Protein AF-A0A0P9EV01-F1 (afdb_monomer_lite)

Radius of gyration: 20.64 Å; chains: 1; bounding box: 48×48×53 Å

Organism: NCBI:txid186479

Secondary structure (DSSP, 8-state):
-PPPPHHHHHHHHHT-----PPTT-------HHHHHHHPEEEEE-TTS--EEEE-TTS--HHHHTS-----TT-EEEEE--PPPPHHHHHHHHHHSGGGG------GGGGS-HHHHHHHHHHHHHHHHT-PPPHHHHHHHHHHHHHHHHHS-------EEEEETTEEEEE-

Sequence (171 aa):
MEQISEADIALLRRFEPVAHFTYGEQFFPMDAERYIKRCALCVKRPNEPVRVLVPRGKLTVAKLTQPWPDVPGAIYYLHFVDPLPPREIQQFYQKSTLRDFRPGRGRLARVGILSRLGDLVFSVSLLVRGRVPGGAAAAAALEYQQLQRDDERFCYYGRVVREHGYVVLQY

Structure (mmCIF, N/CA/C/O backbone):
data_AF-A0A0P9EV01-F1
#
_entry.id   AF-A0A0P9EV01-F1
#
loop_
_atom_site.group_PDB
_atom_site.id
_atom_site.type_symbol
_atom_site.label_atom_id
_atom_site.label_alt_id
_atom_site.label_comp_id
_atom_site.label_asym_id
_atom_site.label_entity_id
_atom_site.label_seq_id
_atom_site.pdbx_PDB_ins_code
_atom_site.Cartn_x
_atom_site.Cartn_y
_atom_site.Cartn_z
_atom_site.occupancy
_atom_site.B_iso_or_equiv
_atom_site.auth_seq_id
_atom_site.auth_comp_id
_atom_site.auth_asym_id
_atom_site.auth_atom_id
_atom_site.pdbx_PDB_model_num
ATOM 1 N N . MET A 1 1 ? -18.053 -16.959 -7.580 1.00 48.50 1 MET A N 1
ATOM 2 C CA . MET A 1 1 ? -17.920 -16.198 -6.322 1.00 48.50 1 MET A CA 1
ATOM 3 C C . MET A 1 1 ? -19.268 -16.252 -5.649 1.00 48.50 1 MET A C 1
ATOM 5 O O . MET A 1 1 ? -20.232 -15.819 -6.263 1.00 48.50 1 MET A O 1
ATOM 9 N N . GLU A 1 2 ? -19.347 -16.870 -4.476 1.00 59.12 2 GLU A N 1
ATOM 10 C CA . GLU A 1 2 ? -20.578 -16.884 -3.685 1.00 59.12 2 GLU A CA 1
ATOM 11 C C . GLU A 1 2 ? -20.934 -15.437 -3.325 1.00 59.12 2 GLU A C 1
ATOM 13 O O . GLU A 1 2 ? -20.072 -14.664 -2.900 1.00 59.12 2 GLU A O 1
ATOM 1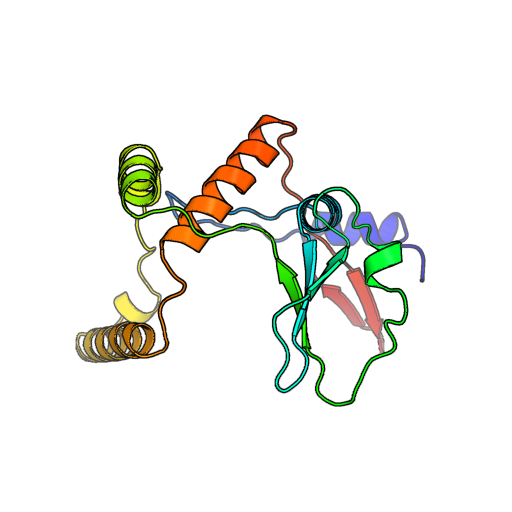8 N N . GLN A 1 3 ? -22.167 -15.037 -3.617 1.00 75.12 3 GLN A N 1
ATOM 19 C CA . GLN A 1 3 ? -22.624 -13.672 -3.406 1.00 75.12 3 GLN A CA 1
ATOM 20 C C . GLN A 1 3 ? -22.929 -13.496 -1.916 1.00 75.12 3 GLN A C 1
ATOM 22 O O . GLN A 1 3 ? -23.673 -14.287 -1.342 1.00 75.12 3 GLN A O 1
ATOM 27 N N . ILE A 1 4 ? -22.320 -12.493 -1.281 1.00 85.31 4 ILE A N 1
ATOM 28 C CA . ILE A 1 4 ? -22.515 -12.224 0.146 1.00 85.31 4 ILE A CA 1
ATOM 29 C C . ILE A 1 4 ? -23.986 -11.869 0.417 1.00 85.31 4 ILE A C 1
ATOM 31 O O . ILE A 1 4 ? -24.553 -11.017 -0.268 1.00 85.31 4 ILE A O 1
ATOM 35 N N . SER A 1 5 ? -24.620 -12.538 1.383 1.00 92.31 5 SER A N 1
ATOM 36 C CA . SER A 1 5 ? -26.028 -12.285 1.717 1.00 92.31 5 SER A CA 1
ATOM 37 C C . SER A 1 5 ? -26.192 -11.044 2.607 1.00 92.31 5 SER A C 1
ATOM 39 O O . SER A 1 5 ? -25.252 -10.613 3.274 1.00 92.31 5 SER A O 1
ATOM 41 N N . GLU A 1 6 ? -27.400 -10.476 2.692 1.00 94.25 6 GLU A N 1
ATOM 42 C CA . GLU A 1 6 ? -27.676 -9.375 3.635 1.00 94.25 6 GLU A CA 1
ATOM 43 C C . GLU A 1 6 ? -27.423 -9.782 5.094 1.00 94.25 6 GLU A C 1
ATOM 45 O O . GLU A 1 6 ? -26.917 -8.985 5.885 1.00 94.25 6 GLU A O 1
ATOM 50 N N . ALA A 1 7 ? -27.708 -11.042 5.442 1.00 93.94 7 ALA A N 1
ATOM 51 C CA . ALA A 1 7 ? -27.428 -11.593 6.764 1.00 93.94 7 ALA A CA 1
ATOM 52 C C . ALA A 1 7 ? -25.917 -11.659 7.054 1.00 93.94 7 ALA A C 1
ATOM 54 O O . ALA A 1 7 ? -25.494 -11.378 8.175 1.00 93.94 7 ALA A O 1
ATOM 55 N N . ASP A 1 8 ? -25.095 -11.973 6.048 1.00 94.81 8 ASP A N 1
ATOM 56 C CA . ASP A 1 8 ? -23.631 -11.947 6.165 1.00 94.81 8 ASP A CA 1
ATOM 57 C C . ASP A 1 8 ? -23.106 -10.532 6.383 1.00 94.81 8 ASP A C 1
ATOM 59 O O . ASP A 1 8 ? -22.255 -10.312 7.244 1.00 94.81 8 ASP A O 1
ATOM 63 N N . ILE A 1 9 ? -23.638 -9.559 5.638 1.00 94.31 9 ILE A N 1
ATOM 64 C CA . ILE A 1 9 ? -23.286 -8.146 5.813 1.00 94.31 9 ILE A CA 1
ATOM 65 C C . ILE A 1 9 ? -23.678 -7.679 7.217 1.00 94.31 9 ILE A C 1
ATOM 67 O O . ILE A 1 9 ? -22.888 -7.012 7.881 1.00 94.31 9 ILE A O 1
ATOM 71 N N . ALA A 1 10 ? -24.869 -8.046 7.698 1.00 95.25 10 ALA A N 1
ATOM 72 C CA . ALA A 1 10 ? -25.309 -7.721 9.052 1.00 95.25 10 ALA A CA 1
ATOM 73 C C . ALA A 1 10 ? -24.382 -8.330 10.116 1.00 95.25 10 ALA A C 1
ATOM 75 O O . ALA A 1 10 ? -24.049 -7.662 11.095 1.00 95.25 10 ALA A O 1
ATOM 76 N N .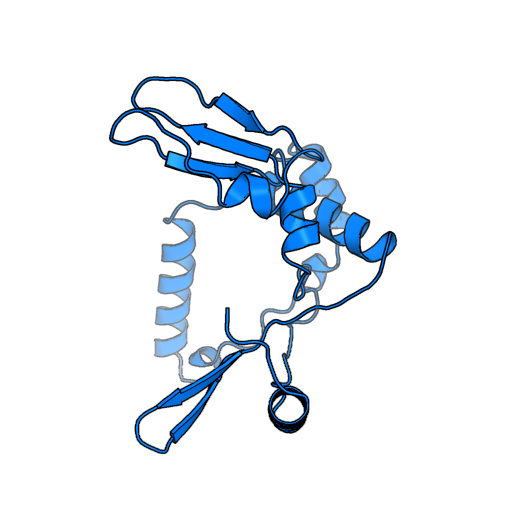 LEU A 1 11 ? -23.920 -9.565 9.907 1.00 95.44 11 LEU A N 1
ATOM 77 C CA . LEU A 1 11 ? -22.987 -10.237 10.807 1.00 95.44 11 LEU A CA 1
ATOM 78 C C . LEU A 1 11 ? -21.607 -9.563 10.809 1.00 95.44 11 LEU A C 1
ATOM 80 O O . LEU A 1 11 ? -21.062 -9.299 11.879 1.00 95.44 11 LEU A O 1
ATOM 84 N N . LEU A 1 12 ? -21.076 -9.220 9.631 1.00 95.38 12 LEU A N 1
ATOM 85 C CA . LEU A 1 12 ? -19.821 -8.476 9.513 1.00 95.38 12 LEU A CA 1
ATOM 86 C C . LEU A 1 12 ? -19.920 -7.111 10.196 1.00 95.38 12 LEU A C 1
ATOM 88 O O . LEU A 1 12 ? -19.035 -6.774 10.976 1.00 95.38 12 LEU A O 1
ATOM 92 N N . ARG A 1 13 ? -21.016 -6.376 9.976 1.00 94.00 13 ARG A N 1
ATOM 93 C CA . ARG A 1 13 ? -21.283 -5.079 10.619 1.00 94.00 13 ARG A CA 1
ATOM 94 C C . ARG A 1 13 ? -21.379 -5.186 12.137 1.00 94.00 13 ARG A C 1
ATOM 96 O O . ARG A 1 13 ? -20.915 -4.317 12.866 1.00 94.00 13 ARG A O 1
ATOM 103 N N . ARG A 1 14 ? -21.980 -6.271 12.634 1.00 95.44 14 ARG A N 1
ATOM 104 C CA . ARG A 1 14 ? -22.156 -6.512 14.071 1.00 95.44 14 ARG A CA 1
ATOM 105 C C . ARG A 1 14 ? -20.827 -6.679 14.809 1.00 95.44 14 ARG A C 1
ATOM 107 O O . ARG A 1 14 ? -20.749 -6.289 15.972 1.00 95.44 14 ARG A O 1
ATOM 114 N N . PHE A 1 15 ? -19.828 -7.268 14.158 1.00 94.75 15 PHE A N 1
ATOM 115 C CA . PHE A 1 15 ? -18.529 -7.599 14.751 1.00 94.75 15 PHE A CA 1
ATOM 116 C C . PHE A 1 15 ? -17.368 -6.806 14.133 1.00 94.75 15 PHE A C 1
ATOM 118 O O . PHE A 1 15 ? -16.225 -7.263 14.168 1.00 94.75 15 PHE A O 1
ATOM 125 N N . GLU A 1 16 ? -17.649 -5.623 13.578 1.00 92.38 16 GLU A N 1
ATOM 126 C CA . GLU A 1 16 ? -16.630 -4.772 12.959 1.00 92.38 16 GLU A CA 1
ATOM 127 C C . GLU A 1 16 ? -15.466 -4.478 13.919 1.00 92.38 16 GLU A C 1
ATOM 129 O O . GLU A 1 16 ? -15.685 -4.055 15.062 1.00 92.38 16 GLU A O 1
ATOM 134 N N . PRO A 1 17 ? -14.211 -4.668 13.473 1.00 89.31 17 PRO A N 1
ATOM 135 C CA . PRO A 1 17 ? -13.056 -4.335 14.284 1.00 89.31 17 PRO A CA 1
ATOM 136 C C . PRO A 1 17 ? -12.886 -2.816 14.388 1.00 89.31 17 PRO A C 1
ATOM 138 O O . PRO A 1 17 ? -12.946 -2.089 13.397 1.00 89.31 17 PRO A O 1
ATOM 141 N N . VAL A 1 18 ? -12.571 -2.332 15.591 1.00 90.00 18 VAL A N 1
ATOM 142 C CA . VAL A 1 18 ? -12.199 -0.927 15.805 1.00 90.00 18 VAL A CA 1
ATOM 143 C C . VAL A 1 18 ? -10.692 -0.762 15.615 1.00 90.00 18 VAL A C 1
ATOM 145 O O . VAL A 1 18 ? -9.894 -1.061 16.511 1.00 90.00 18 VAL A O 1
ATOM 148 N N . ALA A 1 19 ? -10.290 -0.263 14.448 1.00 87.75 19 ALA A N 1
ATOM 149 C CA . ALA A 1 19 ? -8.892 0.027 14.148 1.00 87.75 19 ALA A CA 1
ATOM 150 C C . ALA A 1 19 ? -8.418 1.298 14.876 1.00 87.75 19 ALA A C 1
ATOM 152 O O . ALA A 1 19 ? -8.975 2.380 14.699 1.00 87.75 19 ALA A O 1
ATOM 153 N N . HIS A 1 20 ? -7.367 1.169 15.689 1.00 86.75 20 HIS A N 1
ATOM 154 C CA . HIS A 1 20 ? -6.730 2.291 16.381 1.00 86.75 20 HIS A CA 1
ATOM 155 C C . HIS A 1 20 ? -5.402 2.627 15.710 1.00 86.75 20 HIS A C 1
ATOM 157 O O . HIS A 1 20 ? -4.470 1.821 15.728 1.00 86.75 20 HIS A O 1
ATOM 163 N N . PHE A 1 21 ? -5.310 3.830 15.151 1.00 84.62 21 PHE A N 1
ATOM 164 C CA . PHE A 1 21 ? -4.106 4.310 14.481 1.00 84.62 21 PHE A CA 1
ATOM 165 C C . PHE A 1 21 ? -3.267 5.187 15.398 1.00 84.62 21 PHE A C 1
ATOM 167 O O . PHE A 1 21 ? -3.758 5.822 16.335 1.00 84.62 21 PHE A O 1
ATOM 174 N N . THR A 1 22 ? -1.968 5.211 15.120 1.00 84.06 22 THR A N 1
ATOM 175 C CA . THR A 1 22 ? -1.041 6.065 15.851 1.00 84.06 22 THR A CA 1
ATOM 176 C C . THR A 1 22 ? -1.272 7.522 15.458 1.00 84.06 22 THR A C 1
ATOM 178 O O . THR A 1 22 ? -1.516 7.830 14.293 1.00 84.06 22 THR A O 1
ATOM 181 N N . TYR A 1 23 ? -1.183 8.438 16.422 1.00 81.12 23 TYR A N 1
ATOM 182 C CA . TYR A 1 23 ? -1.245 9.863 16.113 1.00 81.12 23 TYR A CA 1
ATOM 183 C C . TYR A 1 23 ? -0.119 10.234 15.136 1.00 81.12 23 TYR A C 1
ATOM 185 O O . TYR A 1 23 ? 1.041 9.917 15.399 1.00 81.12 23 TYR A O 1
ATOM 193 N N . GLY A 1 24 ? -0.469 10.875 14.018 1.00 82.44 24 GLY A N 1
ATOM 194 C CA . GLY A 1 24 ? 0.458 11.193 12.925 1.00 82.44 24 GLY A CA 1
ATOM 195 C C . GLY A 1 24 ? 0.570 10.125 11.826 1.00 82.44 24 GLY A C 1
ATOM 196 O O . GLY A 1 24 ? 1.374 10.304 10.909 1.00 82.44 24 GLY A O 1
ATOM 197 N N . GLU A 1 25 ? -0.211 9.039 11.888 1.00 87.31 25 GLU A N 1
ATOM 198 C CA . GLU A 1 25 ? -0.324 8.051 10.803 1.00 87.31 25 GLU A CA 1
ATOM 199 C C . GLU A 1 25 ? -0.707 8.725 9.471 1.00 87.31 25 GLU A C 1
ATOM 201 O O . GLU A 1 25 ? -1.550 9.623 9.435 1.00 87.31 25 GLU A O 1
ATOM 206 N N . GLN A 1 26 ? -0.049 8.316 8.382 1.00 86.81 26 GLN A N 1
ATOM 207 C CA . GLN A 1 26 ? -0.278 8.859 7.037 1.00 86.81 26 GLN A CA 1
ATOM 208 C C . GLN A 1 26 ? -1.205 7.979 6.204 1.00 86.81 26 GLN A C 1
ATOM 210 O O . GLN A 1 26 ? -1.789 8.472 5.241 1.00 86.81 26 GLN A O 1
ATOM 215 N N . PHE A 1 27 ? -1.317 6.695 6.547 1.00 89.38 27 PHE A N 1
ATOM 216 C CA . PHE A 1 27 ? -2.030 5.707 5.752 1.00 89.38 27 PHE A CA 1
ATOM 217 C C . PHE A 1 27 ? -3.157 5.070 6.559 1.00 89.38 27 PHE A C 1
ATOM 219 O O . PHE A 1 27 ? -2.940 4.510 7.631 1.00 89.38 27 PHE A O 1
ATOM 226 N N . PHE A 1 28 ? -4.360 5.102 5.999 1.00 90.75 28 PHE A N 1
ATOM 227 C CA . PHE A 1 28 ? -5.531 4.418 6.537 1.00 90.75 28 PHE A CA 1
ATOM 228 C C . PHE A 1 28 ? -6.045 3.399 5.509 1.00 90.75 28 PHE A C 1
ATOM 230 O O . PHE A 1 28 ? -5.595 3.416 4.356 1.00 90.75 28 PHE A O 1
ATOM 237 N N . PRO A 1 29 ? -6.958 2.489 5.900 1.00 91.50 29 PRO A N 1
ATOM 238 C CA . PRO A 1 29 ? -7.528 1.507 4.988 1.00 91.50 29 PRO A CA 1
ATOM 239 C C . PRO A 1 29 ? -8.085 2.168 3.724 1.00 91.50 29 PRO A C 1
ATOM 241 O O . PRO A 1 29 ? -8.908 3.085 3.786 1.00 91.50 29 PRO A O 1
ATOM 244 N N . MET A 1 30 ? -7.591 1.709 2.575 1.00 89.69 30 MET A N 1
ATOM 245 C CA . MET A 1 30 ? -7.880 2.271 1.262 1.00 89.69 30 MET A CA 1
ATOM 246 C C . MET A 1 30 ? -8.639 1.256 0.417 1.00 89.69 30 MET A C 1
ATOM 248 O O . MET A 1 30 ? -8.363 0.058 0.447 1.00 89.69 30 MET A O 1
ATOM 252 N N . ASP A 1 31 ? -9.541 1.771 -0.410 1.00 92.88 31 ASP A N 1
ATOM 253 C CA . ASP A 1 31 ? -10.161 0.998 -1.475 1.00 92.88 31 ASP A CA 1
ATOM 254 C C . ASP A 1 31 ? -9.110 0.438 -2.460 1.00 92.88 31 ASP A C 1
ATOM 256 O O . ASP A 1 31 ? -8.376 1.179 -3.122 1.00 92.88 31 ASP A O 1
ATOM 260 N N . ALA A 1 32 ? -9.047 -0.887 -2.563 1.00 92.25 32 ALA A N 1
ATOM 261 C CA . ALA A 1 32 ? -8.085 -1.619 -3.372 1.00 92.25 32 ALA A CA 1
ATOM 262 C C . ALA A 1 32 ? -8.193 -1.267 -4.860 1.00 92.25 32 ALA A C 1
ATOM 264 O O . ALA A 1 32 ? -7.171 -1.139 -5.532 1.00 92.25 32 ALA A O 1
ATOM 265 N N . GLU A 1 33 ? -9.402 -1.056 -5.388 1.00 92.81 33 GLU A N 1
ATOM 266 C CA . GLU A 1 33 ? -9.575 -0.688 -6.797 1.00 92.81 33 GLU A CA 1
ATOM 267 C C . GLU A 1 33 ? -8.991 0.692 -7.096 1.00 92.81 33 GLU A C 1
ATOM 269 O O . GLU A 1 33 ? -8.295 0.882 -8.099 1.00 92.81 33 GLU A O 1
ATOM 274 N N . ARG A 1 34 ? -9.214 1.653 -6.196 1.00 92.94 34 ARG A N 1
ATOM 275 C CA . ARG A 1 34 ? -8.624 2.990 -6.269 1.00 92.94 34 ARG A CA 1
ATOM 276 C C . ARG A 1 34 ? -7.102 2.943 -6.223 1.00 92.94 34 ARG A C 1
ATOM 278 O O . ARG A 1 34 ? -6.457 3.630 -7.020 1.00 92.94 34 ARG A O 1
ATOM 285 N N . TYR A 1 35 ? -6.543 2.124 -5.333 1.00 93.06 35 TYR A N 1
ATOM 286 C CA . TYR A 1 35 ? -5.103 1.889 -5.263 1.00 93.06 35 TYR A CA 1
ATOM 287 C C . TYR A 1 35 ? -4.572 1.318 -6.587 1.00 93.06 35 TYR A C 1
ATOM 289 O O . TYR A 1 35 ? -3.670 1.891 -7.199 1.00 93.06 35 TYR A O 1
ATOM 297 N N . ILE A 1 36 ? -5.193 0.247 -7.093 1.00 94.50 36 ILE A N 1
ATOM 298 C CA . ILE A 1 36 ? -4.812 -0.416 -8.350 1.00 94.50 36 ILE A CA 1
ATOM 299 C C . ILE A 1 36 ? -4.863 0.559 -9.529 1.00 94.50 36 ILE A C 1
ATOM 301 O O . ILE A 1 36 ? -3.939 0.580 -10.340 1.00 94.50 36 ILE A O 1
ATOM 305 N N . LYS A 1 37 ? -5.889 1.413 -9.610 1.00 93.25 37 LYS A N 1
ATOM 306 C CA . LYS A 1 37 ? -6.033 2.407 -10.685 1.00 93.25 37 LYS A CA 1
ATOM 307 C C . LYS A 1 37 ? -4.872 3.406 -10.729 1.00 93.25 37 LYS A C 1
ATOM 309 O O . LYS A 1 37 ? -4.548 3.920 -11.800 1.00 93.25 37 LYS A O 1
ATOM 314 N N . ARG A 1 38 ? -4.238 3.693 -9.590 1.00 93.44 38 ARG A N 1
ATOM 315 C CA . ARG A 1 38 ? -3.083 4.601 -9.494 1.00 93.44 38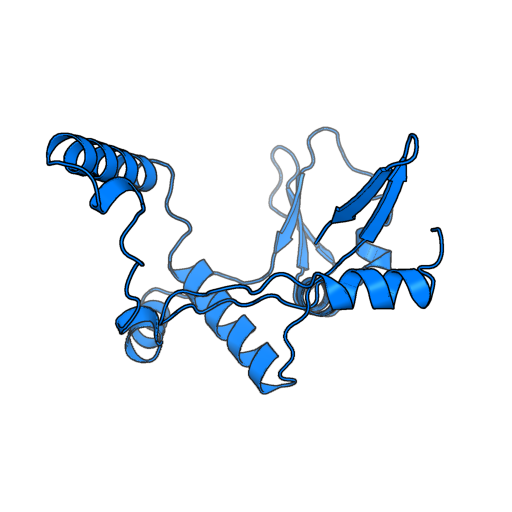 ARG A CA 1
ATOM 316 C C . ARG A 1 38 ? -1.742 3.900 -9.706 1.00 93.44 38 ARG A C 1
ATOM 318 O O . ARG A 1 38 ? -0.761 4.566 -10.019 1.00 93.44 38 ARG A O 1
ATOM 325 N N . CYS A 1 39 ? -1.705 2.575 -9.632 1.00 95.44 39 CYS A N 1
ATOM 326 C CA . CYS A 1 39 ? -0.508 1.788 -9.894 1.00 95.44 39 CYS A CA 1
ATOM 327 C C . CYS A 1 39 ? -0.249 1.582 -11.391 1.00 95.44 39 CYS A C 1
ATOM 329 O O . CYS A 1 39 ? -1.165 1.479 -12.209 1.00 95.44 39 CYS A O 1
ATOM 331 N N . ALA A 1 40 ? 1.030 1.457 -11.740 1.00 95.69 40 ALA A N 1
ATOM 332 C CA . ALA A 1 40 ? 1.453 0.792 -12.964 1.00 95.69 40 ALA A CA 1
ATOM 333 C C . ALA A 1 40 ? 1.693 -0.695 -12.673 1.00 95.69 40 ALA A C 1
ATOM 335 O O . ALA A 1 40 ? 2.156 -1.045 -11.588 1.00 95.69 40 ALA A O 1
ATOM 336 N N . LEU A 1 41 ? 1.409 -1.565 -13.640 1.00 95.62 41 LEU A N 1
ATOM 337 C CA . LEU A 1 41 ? 1.839 -2.961 -13.597 1.00 95.62 41 LEU A CA 1
ATOM 338 C C . LEU A 1 41 ? 3.195 -3.069 -14.286 1.00 95.62 41 LEU A C 1
ATOM 340 O O . LEU A 1 41 ? 3.310 -2.754 -15.474 1.00 95.62 41 LEU A O 1
ATOM 344 N N . CYS A 1 42 ? 4.198 -3.528 -13.549 1.00 94.88 42 CYS A N 1
ATOM 345 C CA . CYS A 1 42 ? 5.563 -3.691 -14.029 1.00 94.88 42 CYS A CA 1
ATOM 346 C C . CYS A 1 42 ? 5.972 -5.163 -13.998 1.00 94.88 42 CYS A C 1
ATOM 348 O O . CYS A 1 42 ? 5.500 -5.932 -13.161 1.00 94.88 42 CYS A O 1
ATOM 350 N N . VAL A 1 43 ? 6.891 -5.529 -14.888 1.00 95.00 43 VAL A N 1
ATOM 351 C CA . VAL A 1 43 ? 7.551 -6.833 -14.887 1.00 95.00 43 VAL A CA 1
ATOM 352 C C . VAL A 1 43 ? 9.064 -6.655 -14.845 1.00 95.00 43 VAL A C 1
ATOM 354 O O . VAL A 1 43 ? 9.638 -5.836 -15.571 1.00 95.00 43 VAL A O 1
ATOM 357 N N . LYS A 1 44 ? 9.714 -7.426 -13.974 1.00 93.88 44 LYS A N 1
ATOM 358 C CA . LYS A 1 44 ? 11.164 -7.580 -13.910 1.00 93.88 44 LYS A CA 1
ATOM 359 C C . LYS A 1 44 ? 11.512 -8.991 -14.362 1.00 93.88 44 LYS A C 1
ATOM 361 O O . LYS A 1 44 ? 11.275 -9.952 -13.634 1.00 93.88 44 LYS A O 1
ATOM 366 N N . ARG A 1 45 ? 12.078 -9.105 -15.559 1.00 93.69 45 ARG A N 1
ATOM 367 C CA . ARG A 1 45 ? 12.611 -10.368 -16.078 1.00 93.69 45 ARG A CA 1
ATOM 368 C C . ARG A 1 45 ? 14.077 -10.534 -15.676 1.00 93.69 45 ARG A C 1
ATOM 370 O O . ARG A 1 45 ? 14.755 -9.527 -15.423 1.00 93.69 45 ARG A O 1
ATOM 377 N N . PRO A 1 46 ? 14.583 -11.776 -15.615 1.00 92.44 46 PRO A N 1
ATOM 378 C CA . PRO A 1 46 ? 16.005 -12.022 -15.414 1.00 92.44 46 PRO A CA 1
ATOM 379 C C . PRO A 1 46 ? 16.837 -11.281 -16.468 1.00 92.44 46 PRO A C 1
ATOM 381 O O . PRO A 1 46 ? 16.530 -11.345 -17.652 1.00 92.44 46 PRO A O 1
ATOM 384 N N . ASN A 1 47 ? 17.881 -10.568 -16.039 1.00 90.75 47 ASN A N 1
ATOM 385 C CA . ASN A 1 47 ? 18.838 -9.853 -16.901 1.00 90.75 47 ASN A CA 1
ATOM 386 C C . ASN A 1 47 ? 18.275 -8.744 -17.815 1.00 90.75 47 ASN A C 1
ATOM 388 O O . ASN A 1 47 ? 19.031 -8.158 -18.583 1.00 90.75 47 ASN A O 1
ATOM 392 N N . GLU A 1 48 ? 16.995 -8.386 -17.700 1.00 92.19 48 GLU A N 1
ATOM 393 C CA . GLU A 1 48 ? 16.385 -7.297 -18.473 1.00 92.19 48 GLU A CA 1
ATOM 394 C C . GLU A 1 48 ? 16.055 -6.087 -17.583 1.00 92.19 48 GLU A C 1
ATOM 396 O O . GLU A 1 48 ? 15.828 -6.234 -16.372 1.00 92.19 48 GLU A O 1
ATOM 401 N N . PRO A 1 49 ? 16.011 -4.862 -18.140 1.00 92.12 49 PRO A N 1
ATOM 402 C CA . PRO A 1 49 ? 15.464 -3.713 -17.428 1.00 92.12 49 PRO A CA 1
ATOM 403 C C . PRO A 1 49 ? 13.981 -3.926 -17.086 1.00 92.12 49 PRO A C 1
ATOM 405 O O . PRO A 1 49 ? 13.278 -4.717 -17.711 1.00 92.12 49 PRO A O 1
ATOM 408 N N . VAL A 1 50 ? 13.497 -3.208 -16.069 1.00 93.44 50 VAL A N 1
ATOM 409 C CA . VAL A 1 50 ? 12.071 -3.220 -15.713 1.00 93.44 50 VAL A CA 1
ATOM 410 C C . VAL A 1 50 ? 11.256 -2.696 -16.888 1.00 93.44 50 VAL A C 1
ATOM 412 O O . VAL A 1 50 ? 11.561 -1.635 -17.435 1.00 93.44 50 VAL A O 1
ATOM 415 N N . ARG A 1 51 ? 10.174 -3.399 -17.222 1.00 94.31 51 ARG A N 1
ATOM 416 C CA . ARG A 1 51 ? 9.219 -2.968 -18.241 1.00 94.31 51 ARG A CA 1
ATOM 417 C C . ARG A 1 51 ? 7.862 -2.675 -17.616 1.00 94.31 51 ARG A C 1
ATOM 419 O O . ARG A 1 51 ? 7.337 -3.475 -16.846 1.00 94.31 51 ARG A O 1
ATOM 426 N N . VAL A 1 52 ? 7.267 -1.550 -18.003 1.00 95.12 52 VAL A N 1
ATOM 427 C CA . VAL A 1 52 ? 5.872 -1.226 -17.678 1.00 95.12 52 VAL A CA 1
ATOM 428 C C . VAL A 1 52 ? 4.958 -1.967 -18.656 1.00 95.12 52 VAL A C 1
ATOM 430 O O . VAL A 1 52 ? 5.031 -1.746 -19.864 1.00 95.12 52 VAL A O 1
ATOM 433 N N . LEU A 1 53 ? 4.107 -2.852 -18.138 1.00 93.50 53 LEU A N 1
ATOM 434 C CA . LEU A 1 53 ? 3.102 -3.591 -18.909 1.00 93.50 53 LEU A CA 1
ATOM 435 C C . LEU A 1 53 ? 1.808 -2.799 -19.043 1.00 93.50 53 LEU A C 1
ATOM 437 O O . LEU A 1 53 ? 1.240 -2.700 -20.129 1.00 93.50 53 LEU A O 1
ATOM 441 N N . VAL A 1 54 ? 1.356 -2.207 -17.937 1.00 94.81 54 VAL A N 1
ATOM 442 C CA . VAL A 1 54 ? 0.174 -1.345 -17.917 1.00 94.81 54 VAL A CA 1
ATOM 443 C C . VAL A 1 54 ? 0.542 -0.047 -17.209 1.00 94.81 54 VAL A C 1
ATOM 445 O O . VAL A 1 54 ? 0.940 -0.093 -16.045 1.00 94.81 54 VAL A O 1
ATOM 448 N N . PRO A 1 55 ? 0.434 1.114 -17.875 1.00 94.62 55 PRO A N 1
ATOM 449 C CA . PRO A 1 55 ? 0.759 2.387 -17.248 1.00 94.62 55 PRO A CA 1
ATOM 450 C C . PRO A 1 55 ? -0.288 2.783 -16.197 1.00 94.62 55 PRO A C 1
ATOM 452 O O . PRO A 1 55 ? -1.438 2.325 -16.240 1.00 94.62 55 PRO A O 1
ATOM 455 N N . ARG A 1 56 ? 0.109 3.687 -15.289 1.00 93.00 56 ARG A N 1
ATOM 456 C CA . ARG A 1 56 ? -0.774 4.280 -14.269 1.00 93.00 56 ARG A CA 1
ATOM 457 C C . ARG A 1 56 ? -2.053 4.832 -14.907 1.00 93.00 56 ARG A C 1
ATOM 459 O O . ARG A 1 56 ? -2.032 5.345 -16.026 1.00 93.00 56 ARG A O 1
ATOM 466 N N . GLY A 1 57 ? -3.184 4.696 -14.219 1.00 91.12 57 GLY A N 1
ATOM 467 C CA . GLY A 1 57 ? -4.495 5.148 -14.695 1.00 91.12 57 GLY A CA 1
ATOM 468 C C . GLY A 1 57 ? -5.191 4.203 -15.680 1.00 91.12 57 GLY A C 1
ATOM 469 O O . GLY A 1 57 ? -6.398 4.332 -15.877 1.00 91.12 57 GLY A O 1
ATOM 470 N N . LYS A 1 58 ? -4.475 3.239 -16.282 1.00 93.88 58 LYS A N 1
ATOM 471 C CA . LYS A 1 58 ? -5.048 2.258 -17.228 1.00 93.88 58 LYS A CA 1
ATOM 472 C C . LYS A 1 58 ? -5.197 0.849 -16.651 1.00 93.88 58 LYS A C 1
ATOM 474 O O . LYS A 1 58 ? -5.750 -0.020 -17.341 1.00 93.88 58 LYS A O 1
ATOM 479 N N . LEU A 1 59 ? -4.682 0.618 -15.443 1.00 95.00 59 LEU A N 1
ATOM 480 C CA . LEU A 1 59 ? -4.771 -0.653 -14.735 1.00 95.00 59 LEU A CA 1
ATOM 481 C C . LEU A 1 59 ? -6.134 -0.788 -14.046 1.00 95.00 59 LEU A C 1
ATOM 483 O O . LEU A 1 59 ? -6.617 0.141 -13.404 1.00 95.00 59 LEU A O 1
ATOM 487 N N . THR A 1 60 ? -6.753 -1.954 -14.209 1.00 95.12 60 THR A N 1
ATOM 488 C CA . THR A 1 60 ? -8.034 -2.330 -13.597 1.00 95.12 60 THR A CA 1
ATOM 489 C C . THR A 1 60 ? -7.887 -3.695 -12.934 1.00 95.12 60 THR A C 1
ATOM 491 O O . THR A 1 60 ? -6.978 -4.446 -13.295 1.00 95.12 60 THR A O 1
ATOM 494 N N . VAL A 1 61 ? -8.789 -4.049 -12.012 1.00 93.12 61 VAL A N 1
ATOM 495 C CA . VAL A 1 61 ? -8.785 -5.376 -11.363 1.00 93.12 61 VAL A CA 1
ATOM 496 C C . VAL A 1 61 ? -8.842 -6.489 -12.409 1.00 93.12 61 VAL A C 1
ATOM 498 O O . VAL A 1 61 ? -8.018 -7.394 -12.383 1.00 93.12 61 VAL A O 1
ATOM 501 N N . ALA A 1 62 ? -9.723 -6.354 -13.405 1.00 92.81 62 ALA A N 1
ATOM 502 C CA . ALA A 1 62 ? -9.841 -7.320 -14.494 1.00 92.81 62 ALA A CA 1
ATOM 503 C C . ALA A 1 62 ? -8.530 -7.507 -15.279 1.00 92.81 62 ALA A C 1
ATOM 505 O O . ALA A 1 62 ? -8.193 -8.629 -15.637 1.00 92.81 62 ALA A O 1
ATOM 506 N N . LYS A 1 63 ? -7.768 -6.430 -15.532 1.00 91.94 63 LYS A N 1
ATOM 507 C CA . LYS A 1 63 ? -6.445 -6.522 -16.178 1.00 91.94 63 LYS A CA 1
ATOM 508 C C . LYS A 1 63 ? -5.394 -7.129 -15.255 1.00 91.94 63 LYS A C 1
ATOM 510 O O . LYS A 1 63 ? -4.529 -7.860 -15.720 1.00 91.94 63 LYS A O 1
ATOM 515 N N . LEU A 1 64 ? -5.455 -6.837 -13.958 1.00 92.00 64 LEU A N 1
ATOM 516 C CA . LEU A 1 64 ? -4.528 -7.398 -12.978 1.00 92.00 64 LEU A CA 1
ATOM 517 C C . LEU A 1 64 ? -4.664 -8.925 -12.884 1.00 92.00 64 LEU A C 1
ATOM 519 O O . LEU A 1 64 ? -3.657 -9.612 -12.765 1.00 92.00 64 LEU A O 1
ATOM 523 N N . THR A 1 65 ? -5.888 -9.449 -12.986 1.00 90.38 65 THR A N 1
ATOM 524 C CA . THR A 1 65 ? -6.188 -10.888 -12.895 1.00 90.38 65 THR A CA 1
ATOM 525 C C . THR A 1 65 ? -6.035 -11.651 -14.211 1.00 90.38 65 THR A C 1
ATOM 527 O O . THR A 1 65 ? -6.245 -12.862 -14.234 1.00 90.38 65 THR A O 1
ATOM 530 N N . GLN A 1 66 ? -5.722 -10.977 -15.322 1.00 90.06 66 GLN A N 1
ATOM 531 C CA . GLN A 1 66 ? -5.467 -11.661 -16.591 1.00 90.06 66 GLN A CA 1
ATOM 532 C C . GLN A 1 66 ? -4.192 -12.507 -16.499 1.00 90.06 66 GLN A C 1
ATOM 534 O O . GLN A 1 66 ? -3.247 -12.120 -15.811 1.00 90.06 66 GLN A O 1
ATOM 539 N N . PRO A 1 67 ? -4.131 -13.655 -17.195 1.00 86.56 67 PRO A N 1
ATOM 540 C CA . PRO A 1 67 ? -2.886 -14.390 -17.316 1.00 86.56 67 PRO A CA 1
ATOM 541 C C . PRO A 1 67 ? -1.876 -13.534 -18.086 1.00 86.56 67 PRO A C 1
ATOM 543 O O . PRO A 1 67 ? -2.136 -13.112 -19.213 1.00 86.56 67 PRO A O 1
ATOM 546 N N . TRP A 1 68 ? -0.717 -13.295 -17.478 1.00 84.50 68 TRP A N 1
ATOM 547 C CA . TRP A 1 68 ? 0.412 -12.617 -18.107 1.00 84.50 68 TRP A CA 1
ATOM 548 C C . TRP A 1 68 ? 1.467 -13.674 -18.450 1.00 84.50 68 TRP A C 1
ATOM 550 O O . TRP A 1 68 ? 2.272 -14.019 -17.588 1.00 84.50 68 TRP A O 1
ATOM 560 N N . PRO A 1 69 ? 1.440 -14.264 -19.659 1.00 81.94 69 PRO A N 1
ATOM 561 C CA . PRO A 1 69 ? 2.445 -15.244 -20.049 1.00 81.94 69 PRO A CA 1
ATOM 562 C C . PRO A 1 69 ? 3.804 -14.556 -20.203 1.00 81.94 69 PRO A C 1
ATOM 564 O O . PRO A 1 69 ? 3.919 -13.550 -20.905 1.00 81.94 69 PRO A O 1
ATOM 567 N N . ASP A 1 70 ? 4.833 -15.093 -19.550 1.00 86.38 70 ASP A N 1
ATOM 568 C CA . ASP A 1 70 ? 6.199 -14.568 -19.618 1.00 86.38 70 ASP A CA 1
ATOM 569 C C . ASP A 1 70 ? 7.219 -15.653 -19.249 1.00 86.38 70 ASP A C 1
ATOM 571 O O . ASP A 1 70 ? 6.862 -16.798 -18.959 1.00 86.38 70 ASP A O 1
ATOM 575 N N . VAL A 1 71 ? 8.500 -15.304 -19.313 1.00 86.62 71 VAL A N 1
ATOM 576 C CA . VAL A 1 71 ? 9.611 -16.214 -19.055 1.00 86.62 71 VAL A CA 1
ATOM 577 C C . VAL A 1 71 ? 9.621 -16.690 -17.596 1.00 86.62 71 VAL A C 1
ATOM 579 O O . VAL A 1 71 ? 9.281 -15.924 -16.685 1.00 86.62 71 VAL A O 1
ATOM 582 N N . PRO A 1 72 ? 10.060 -17.935 -17.334 1.00 88.00 72 PRO A N 1
ATOM 583 C CA . PRO A 1 72 ? 10.281 -18.407 -15.974 1.00 88.00 72 PRO A CA 1
ATOM 584 C C . PRO A 1 72 ? 11.178 -17.447 -15.181 1.00 88.00 72 PRO A C 1
ATOM 586 O O . PRO A 1 72 ? 12.223 -17.008 -15.660 1.00 88.00 72 PRO A O 1
ATOM 589 N N . GLY A 1 73 ? 10.760 -17.113 -13.959 1.00 86.69 73 GLY A N 1
ATOM 590 C CA . GLY A 1 73 ? 11.479 -16.173 -13.093 1.00 86.69 73 GLY A CA 1
ATOM 591 C C . GLY A 1 73 ? 11.136 -14.694 -13.308 1.00 86.69 73 GLY A C 1
ATOM 592 O O . GLY A 1 73 ? 11.743 -13.843 -12.658 1.00 86.69 73 GLY A O 1
ATOM 593 N N . ALA A 1 74 ? 10.173 -14.362 -14.174 1.00 91.00 74 ALA A N 1
ATOM 594 C CA . ALA A 1 74 ? 9.621 -13.012 -14.249 1.00 91.00 74 ALA A CA 1
ATOM 595 C C . ALA A 1 74 ? 8.851 -12.649 -12.964 1.00 91.00 74 ALA A C 1
ATOM 597 O O . ALA A 1 74 ? 7.995 -13.403 -12.499 1.00 91.00 74 ALA A O 1
ATOM 598 N N . ILE A 1 75 ? 9.144 -11.475 -12.398 1.00 91.62 75 ILE A N 1
ATOM 599 C CA . ILE A 1 75 ? 8.481 -10.947 -11.199 1.00 91.62 75 ILE A CA 1
ATOM 600 C C . ILE A 1 75 ? 7.568 -9.793 -11.599 1.00 91.62 75 ILE A C 1
ATOM 602 O O . ILE A 1 75 ? 8.029 -8.782 -12.132 1.00 91.62 75 ILE A O 1
ATOM 606 N N . TYR A 1 76 ? 6.283 -9.928 -11.285 1.00 92.50 76 TYR A N 1
ATOM 607 C CA . TYR A 1 76 ? 5.278 -8.889 -11.481 1.00 92.50 76 TYR A CA 1
ATOM 608 C C . TYR A 1 76 ? 5.060 -8.116 -10.195 1.00 92.50 76 TYR A C 1
ATOM 610 O O . TYR A 1 76 ? 4.958 -8.705 -9.119 1.00 92.50 76 TYR A O 1
ATOM 618 N N . TYR A 1 77 ? 4.956 -6.798 -10.303 1.00 93.12 77 TYR A N 1
ATOM 619 C CA . TYR A 1 77 ? 4.676 -5.956 -9.150 1.00 93.12 77 TYR A CA 1
ATOM 620 C C . TYR A 1 77 ? 3.921 -4.688 -9.541 1.00 93.12 77 TYR A C 1
ATOM 622 O O . TYR A 1 77 ? 3.965 -4.225 -10.684 1.00 93.12 77 TYR A O 1
ATOM 630 N N . LEU A 1 78 ? 3.222 -4.129 -8.555 1.00 94.44 78 LEU A N 1
ATOM 631 C CA . LEU A 1 78 ? 2.545 -2.847 -8.674 1.00 94.44 78 LEU A CA 1
ATOM 632 C C . LEU A 1 78 ? 3.506 -1.722 -8.303 1.00 94.44 78 LEU A C 1
ATOM 634 O O . LEU A 1 78 ? 4.112 -1.731 -7.233 1.00 94.44 78 LEU A O 1
ATOM 638 N N . HIS A 1 79 ? 3.626 -0.742 -9.190 1.00 93.94 79 HIS A N 1
ATOM 639 C CA . HIS A 1 79 ? 4.443 0.444 -8.981 1.00 93.94 79 HIS A CA 1
ATOM 640 C C . HIS A 1 79 ? 3.549 1.659 -8.739 1.00 93.94 79 HIS A C 1
ATOM 642 O O . HIS A 1 79 ? 3.006 2.248 -9.680 1.00 93.94 79 HIS A O 1
ATOM 648 N N . PHE A 1 80 ? 3.374 2.009 -7.464 1.00 91.88 80 PHE A N 1
ATOM 649 C CA . PHE A 1 80 ? 2.469 3.078 -7.033 1.00 91.88 80 PHE A CA 1
ATOM 650 C C . PHE A 1 80 ? 3.052 4.469 -7.301 1.00 91.88 80 PHE A C 1
ATOM 652 O O . PHE A 1 80 ? 2.406 5.289 -7.945 1.00 91.88 80 PHE A O 1
ATOM 659 N N . VAL A 1 81 ? 4.297 4.715 -6.884 1.00 90.81 81 VAL A N 1
ATOM 660 C CA . VAL A 1 81 ? 4.929 6.042 -6.930 1.00 90.81 81 VAL A CA 1
ATOM 661 C C . VAL A 1 81 ? 6.406 5.976 -7.271 1.00 90.81 81 VAL A C 1
ATOM 663 O O . VAL A 1 81 ? 7.087 4.999 -6.962 1.00 90.81 81 VAL A O 1
ATOM 666 N N . ASP A 1 82 ? 6.902 7.051 -7.876 1.00 87.62 82 ASP A N 1
ATOM 667 C CA . ASP A 1 82 ? 8.333 7.266 -8.058 1.00 87.62 82 ASP A CA 1
ATOM 668 C C . ASP A 1 82 ? 8.909 7.961 -6.816 1.00 87.62 82 ASP A C 1
ATOM 670 O O . ASP A 1 82 ? 8.244 8.825 -6.240 1.00 87.62 82 ASP A O 1
ATOM 674 N N . PRO A 1 83 ? 10.117 7.591 -6.357 1.00 84.31 83 PRO A N 1
ATOM 675 C CA . PRO A 1 83 ? 10.708 8.217 -5.182 1.00 84.31 83 PRO A CA 1
ATOM 676 C C . PRO A 1 83 ? 10.930 9.721 -5.381 1.00 84.31 83 PRO A C 1
ATOM 678 O O . PRO A 1 83 ? 11.499 10.135 -6.390 1.00 84.31 83 PRO A O 1
ATOM 681 N N . LEU A 1 84 ? 10.556 10.528 -4.384 1.00 84.31 84 LEU A N 1
ATOM 682 C CA . LEU A 1 84 ? 10.848 11.963 -4.397 1.00 84.31 84 LEU A CA 1
ATOM 683 C C . LEU A 1 84 ? 12.359 12.242 -4.309 1.00 84.31 84 LEU A C 1
ATOM 685 O O . LEU A 1 84 ? 13.081 11.516 -3.611 1.00 84.31 84 LEU A O 1
ATOM 689 N N . PRO A 1 85 ? 12.842 13.339 -4.922 1.00 85.06 85 PRO A N 1
ATOM 690 C CA . PRO A 1 85 ? 14.201 13.814 -4.714 1.00 85.06 85 PRO A CA 1
ATOM 691 C C . PRO A 1 85 ? 14.399 14.344 -3.278 1.00 85.06 85 PRO A C 1
ATOM 693 O O . PRO A 1 85 ? 13.444 14.799 -2.640 1.00 85.06 85 PRO A O 1
ATOM 696 N N . PRO A 1 86 ? 15.644 14.385 -2.759 1.00 80.81 86 PRO A N 1
ATOM 697 C CA . PRO A 1 86 ? 15.924 14.747 -1.363 1.00 80.81 86 PRO A CA 1
ATOM 698 C C . PRO A 1 86 ? 15.324 16.078 -0.885 1.00 80.81 86 PRO A C 1
ATOM 700 O O . PRO A 1 86 ? 14.909 16.197 0.266 1.00 80.81 86 PRO A O 1
ATOM 703 N N . ARG A 1 87 ? 15.248 17.083 -1.767 1.00 83.38 87 ARG A N 1
ATOM 704 C CA . ARG A 1 87 ? 14.679 18.400 -1.437 1.00 83.38 87 ARG A CA 1
ATOM 705 C C . ARG A 1 87 ? 13.183 18.325 -1.127 1.00 83.38 87 ARG A C 1
ATOM 707 O O . ARG A 1 87 ? 12.728 18.939 -0.166 1.00 83.38 87 ARG A O 1
ATOM 714 N N . GLU A 1 88 ? 12.438 17.556 -1.909 1.00 84.19 88 GLU A N 1
ATOM 715 C CA . GLU A 1 88 ? 10.990 17.394 -1.745 1.00 84.19 88 GLU A CA 1
ATOM 716 C C . GLU A 1 88 ? 10.659 16.523 -0.532 1.00 84.19 88 GLU A C 1
ATOM 718 O O . GLU A 1 88 ? 9.703 16.807 0.186 1.00 84.19 88 GLU A O 1
ATOM 723 N N . ILE A 1 89 ? 11.513 15.542 -0.220 1.00 81.62 89 ILE A N 1
ATOM 724 C CA . ILE A 1 89 ? 11.422 14.767 1.025 1.00 81.62 89 ILE A CA 1
ATOM 725 C C . ILE A 1 89 ? 11.467 15.696 2.242 1.00 81.62 89 ILE A C 1
ATOM 727 O O . ILE A 1 89 ? 10.628 15.596 3.138 1.00 81.62 89 ILE A O 1
ATOM 731 N N . GLN A 1 90 ? 12.428 16.625 2.274 1.00 80.50 90 GLN A N 1
ATOM 732 C CA . GLN A 1 90 ? 12.568 17.556 3.392 1.00 80.50 90 GLN A CA 1
ATOM 733 C C . GLN A 1 90 ? 11.337 18.460 3.533 1.00 80.50 90 GLN A C 1
ATOM 735 O O . GLN A 1 90 ? 10.859 18.685 4.646 1.00 80.50 90 GLN A O 1
ATOM 740 N N . GLN A 1 91 ? 10.796 18.953 2.417 1.00 83.75 91 GLN A N 1
ATOM 741 C CA . GLN A 1 91 ? 9.577 19.767 2.412 1.00 83.75 91 GLN A CA 1
ATOM 742 C C . GLN A 1 91 ? 8.354 18.974 2.887 1.00 83.75 91 GLN A C 1
ATOM 744 O O . GLN A 1 91 ? 7.549 19.498 3.659 1.00 83.75 91 GLN A O 1
ATOM 749 N N . PHE A 1 92 ? 8.232 17.710 2.475 1.00 83.38 92 PHE A N 1
ATOM 750 C CA . PHE A 1 92 ? 7.185 16.815 2.954 1.00 83.38 92 PHE A CA 1
ATOM 751 C C . PHE A 1 92 ? 7.268 16.647 4.473 1.00 83.38 92 PHE A C 1
ATOM 753 O O . PHE A 1 92 ? 6.295 16.936 5.166 1.00 83.38 92 PHE A O 1
ATOM 760 N N . TYR A 1 93 ? 8.443 16.309 5.017 1.00 79.75 93 TYR A N 1
ATOM 761 C CA . TYR A 1 93 ? 8.624 16.196 6.467 1.00 79.75 93 TYR A CA 1
ATOM 762 C C . TYR A 1 93 ? 8.312 17.495 7.210 1.00 79.75 93 TYR A C 1
ATOM 764 O O . TYR A 1 93 ? 7.862 17.442 8.350 1.00 79.75 93 TYR A O 1
ATOM 772 N N . GLN A 1 94 ? 8.528 18.662 6.596 1.00 81.81 94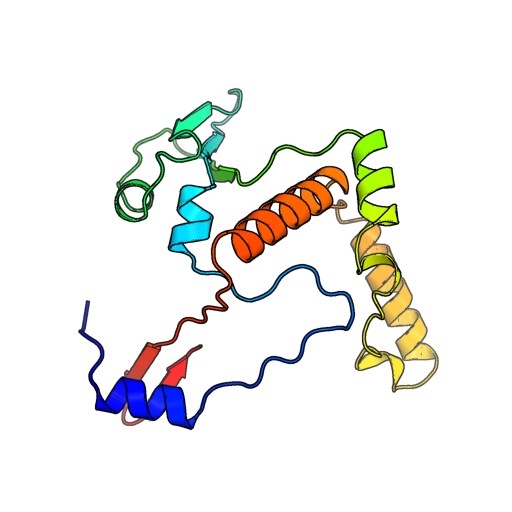 GLN A N 1
ATOM 773 C CA . GLN A 1 94 ? 8.202 19.942 7.222 1.00 81.81 94 GLN A CA 1
ATOM 774 C C . GLN A 1 94 ? 6.699 20.178 7.396 1.00 81.81 94 GLN A C 1
ATOM 776 O O . GLN A 1 94 ? 6.295 20.799 8.379 1.00 81.81 94 GLN A O 1
ATOM 781 N N . LYS A 1 95 ? 5.894 19.688 6.450 1.00 82.12 95 LYS A N 1
ATOM 782 C CA . LYS A 1 95 ? 4.446 19.925 6.384 1.00 82.12 95 LYS A CA 1
ATOM 783 C C . LYS A 1 95 ? 3.607 18.739 6.865 1.00 82.12 95 LYS A C 1
ATOM 785 O O . LYS A 1 95 ? 2.430 18.911 7.156 1.00 82.12 95 LYS A O 1
ATOM 790 N N . SER A 1 96 ? 4.184 17.540 6.908 1.00 78.69 96 SER A N 1
ATOM 791 C CA . SER A 1 96 ? 3.478 16.311 7.271 1.00 78.69 96 SER A CA 1
ATOM 792 C C . SER A 1 96 ? 3.249 16.195 8.778 1.00 78.69 96 SER A C 1
ATOM 794 O O . SER A 1 96 ? 4.081 16.620 9.583 1.00 78.69 96 SER A O 1
ATOM 796 N N . THR A 1 97 ? 2.178 15.495 9.152 1.00 76.69 97 THR A N 1
ATOM 797 C CA . THR A 1 97 ? 1.892 15.123 10.546 1.00 76.69 97 THR A CA 1
ATOM 798 C C . THR A 1 97 ? 2.854 14.059 11.095 1.00 76.69 97 THR A C 1
ATOM 800 O O . THR A 1 97 ? 2.807 13.760 12.285 1.00 76.69 97 THR A O 1
ATOM 803 N N . LEU A 1 98 ? 3.803 13.549 10.286 1.00 70.44 98 LEU A N 1
ATOM 804 C CA . LEU A 1 98 ? 4.882 12.669 10.759 1.00 70.44 98 LEU A CA 1
ATOM 805 C C . LEU A 1 98 ? 5.778 13.326 11.813 1.00 70.44 98 LEU A C 1
ATOM 807 O O . LEU A 1 98 ? 6.395 12.620 12.605 1.00 70.44 98 LEU A O 1
ATOM 811 N N . ARG A 1 99 ? 5.867 14.662 11.839 1.00 67.00 99 ARG A N 1
ATOM 812 C CA . ARG A 1 99 ? 6.592 15.392 12.896 1.00 67.00 99 ARG A CA 1
ATOM 813 C C . ARG A 1 99 ? 6.040 15.106 14.277 1.00 67.00 99 ARG A C 1
ATOM 815 O O . ARG A 1 99 ? 6.796 15.017 15.239 1.00 67.00 99 ARG A O 1
ATOM 822 N N . ASP A 1 100 ? 4.731 14.930 14.334 1.00 71.56 100 ASP A N 1
ATOM 823 C CA . ASP A 1 100 ? 4.033 14.630 15.562 1.00 71.56 100 ASP A CA 1
ATOM 824 C C . ASP A 1 100 ? 3.782 13.129 15.712 1.00 71.56 100 ASP A C 1
ATOM 826 O O . ASP A 1 100 ? 3.048 12.730 16.614 1.00 71.56 100 ASP A O 1
ATOM 830 N N . PHE A 1 101 ? 4.385 12.287 14.859 1.00 72.62 101 PHE A N 1
ATOM 831 C CA . PHE A 1 101 ? 4.241 10.843 14.961 1.00 72.62 101 PHE A CA 1
ATOM 832 C C . PHE A 1 101 ? 4.775 10.372 16.309 1.00 72.62 101 PHE A C 1
ATOM 834 O O . PHE A 1 101 ? 5.975 10.414 16.592 1.00 72.62 101 PHE A O 1
ATOM 841 N N . ARG A 1 102 ? 3.859 9.914 17.157 1.00 65.75 102 ARG A N 1
ATOM 842 C CA . ARG A 1 102 ? 4.189 9.386 18.478 1.00 65.75 102 ARG A CA 1
ATOM 843 C C . ARG A 1 102 ? 4.092 7.877 18.405 1.00 65.75 102 ARG A C 1
ATOM 845 O O . ARG A 1 102 ? 2.979 7.391 18.585 1.00 65.75 102 ARG A O 1
ATOM 852 N N . PRO A 1 103 ? 5.192 7.129 18.178 1.00 64.50 103 PRO A N 1
ATOM 853 C CA . PRO A 1 103 ? 5.121 5.675 18.196 1.00 64.50 103 PRO A CA 1
ATOM 854 C C . PRO A 1 103 ? 4.458 5.266 19.511 1.00 64.50 103 PRO A C 1
ATOM 856 O O . PRO A 1 103 ? 4.930 5.632 20.593 1.00 64.50 103 PRO A O 1
ATOM 859 N N . GLY A 1 104 ? 3.303 4.600 19.420 1.00 59.75 104 GLY A N 1
ATOM 860 C CA . GLY A 1 104 ? 2.594 4.134 20.604 1.00 59.75 104 GLY A CA 1
ATOM 861 C C . GLY A 1 104 ? 3.568 3.359 21.488 1.00 59.75 104 GLY A C 1
ATOM 862 O O . GLY A 1 104 ? 4.457 2.679 20.976 1.00 59.75 104 GLY A O 1
ATOM 863 N N . ARG A 1 105 ? 3.449 3.478 22.818 1.00 56.25 105 ARG A N 1
ATOM 864 C CA . ARG A 1 105 ? 4.326 2.740 23.742 1.00 56.25 105 ARG A CA 1
ATOM 865 C C . ARG A 1 105 ? 4.268 1.254 23.390 1.00 56.25 105 ARG A C 1
ATOM 867 O O . ARG A 1 105 ? 3.257 0.602 23.670 1.00 56.25 105 ARG A O 1
ATOM 874 N N . GLY A 1 106 ? 5.340 0.745 22.777 1.00 53.03 106 GLY A N 1
ATOM 875 C CA . GLY A 1 106 ? 5.442 -0.644 22.350 1.00 53.03 106 GLY A CA 1
ATOM 876 C C . GLY A 1 106 ? 5.101 -1.571 23.511 1.00 53.03 106 GLY A C 1
ATOM 877 O O . GLY A 1 106 ? 5.403 -1.270 24.670 1.00 53.03 106 GLY A O 1
ATOM 878 N N . ARG A 1 107 ? 4.453 -2.705 23.228 1.00 54.25 107 ARG A N 1
ATOM 879 C CA . ARG A 1 107 ? 4.048 -3.676 24.262 1.00 54.25 107 ARG A CA 1
ATOM 880 C C . ARG A 1 107 ? 5.240 -4.126 25.129 1.00 54.25 107 ARG A C 1
ATOM 882 O O . ARG A 1 107 ? 5.054 -4.437 26.299 1.00 54.25 107 ARG A O 1
ATOM 889 N N . LEU A 1 108 ? 6.452 -4.064 24.568 1.00 45.69 108 LEU A N 1
ATOM 890 C CA . LEU A 1 108 ? 7.739 -4.370 25.201 1.00 45.69 108 LEU A CA 1
ATOM 891 C C . LEU A 1 108 ? 8.316 -3.227 26.058 1.00 45.69 108 LEU A C 1
ATOM 893 O O . LEU A 1 108 ? 9.060 -3.486 26.997 1.00 45.69 108 LEU A O 1
ATOM 897 N N . ALA A 1 109 ? 7.926 -1.972 25.816 1.00 48.50 109 ALA A N 1
ATOM 898 C CA . ALA A 1 109 ? 8.356 -0.823 26.622 1.00 48.50 109 ALA A CA 1
ATOM 899 C C . ALA A 1 109 ? 7.672 -0.762 28.005 1.00 48.50 109 ALA A C 1
ATOM 901 O O . ALA A 1 109 ? 8.062 0.046 28.852 1.00 48.50 109 ALA A O 1
ATOM 902 N N . ARG A 1 110 ? 6.656 -1.610 28.236 1.00 53.31 110 ARG A N 1
ATOM 903 C CA . ARG A 1 110 ? 5.960 -1.769 29.526 1.00 53.31 110 ARG A CA 1
ATOM 904 C C . ARG A 1 110 ? 6.655 -2.741 30.483 1.00 53.31 110 ARG A C 1
ATOM 906 O O . ARG A 1 110 ? 6.212 -2.867 31.617 1.00 53.31 110 ARG A O 1
ATOM 913 N N . VAL A 1 111 ? 7.713 -3.418 30.042 1.00 53.78 111 VAL A N 1
ATOM 914 C CA . VAL A 1 111 ? 8.429 -4.442 30.817 1.00 53.78 111 VAL A CA 1
ATOM 915 C C . VAL A 1 111 ? 9.892 -4.013 31.012 1.00 53.78 111 VAL A C 1
ATOM 917 O O . VAL A 1 111 ? 10.397 -3.181 30.258 1.00 53.78 111 VAL A O 1
ATOM 920 N N . GLY A 1 112 ? 10.542 -4.501 32.078 1.00 59.47 112 GLY A N 1
ATOM 921 C CA . GLY A 1 112 ? 11.803 -3.978 32.642 1.00 59.47 112 GLY A CA 1
ATOM 922 C C . GLY A 1 112 ? 12.998 -3.833 31.678 1.00 59.47 112 GLY A C 1
ATOM 923 O O . GLY A 1 112 ? 12.952 -4.265 30.530 1.00 59.47 112 GLY A O 1
ATOM 924 N N . ILE A 1 113 ? 14.089 -3.226 32.168 1.00 63.97 113 ILE A N 1
ATOM 925 C CA . ILE A 1 113 ? 15.269 -2.733 31.412 1.00 63.97 113 ILE A CA 1
ATOM 926 C C . ILE A 1 113 ? 15.807 -3.692 30.330 1.00 63.97 113 ILE A C 1
ATOM 928 O O . ILE A 1 113 ? 16.139 -3.234 29.238 1.00 63.97 113 ILE A O 1
ATOM 932 N N . LEU A 1 114 ? 15.843 -5.004 30.579 1.00 61.22 114 LEU A N 1
ATOM 933 C CA . LEU A 1 114 ? 16.340 -6.000 29.613 1.00 61.22 114 LEU A CA 1
ATOM 934 C C . LEU A 1 114 ? 15.499 -6.058 28.323 1.00 61.22 114 LEU A C 1
ATOM 936 O O . LEU A 1 114 ? 16.038 -6.214 27.230 1.00 61.22 114 LEU A O 1
ATOM 940 N N . SER A 1 115 ? 14.189 -5.837 28.430 1.00 56.62 115 SER A N 1
ATOM 941 C CA . SER A 1 115 ? 13.257 -5.800 27.292 1.00 56.62 115 SER A CA 1
ATOM 942 C C . SER A 1 115 ? 13.504 -4.586 26.394 1.00 56.62 115 SER A C 1
ATOM 944 O O . SER A 1 115 ? 13.371 -4.678 25.177 1.00 56.62 115 SER A O 1
ATOM 946 N N . ARG A 1 116 ? 13.916 -3.453 26.983 1.00 62.38 116 ARG A N 1
ATOM 947 C CA . ARG A 1 116 ? 14.264 -2.229 26.241 1.00 62.38 116 ARG A CA 1
ATOM 948 C C . ARG A 1 116 ? 15.542 -2.403 25.426 1.00 62.38 116 ARG A C 1
ATOM 950 O O . ARG A 1 116 ? 15.641 -1.867 24.329 1.00 62.38 116 ARG A O 1
ATOM 957 N N . LEU A 1 117 ? 16.501 -3.167 25.949 1.00 68.31 117 LEU A N 1
ATOM 958 C CA . LEU A 1 117 ? 17.726 -3.513 25.229 1.00 68.31 117 LEU A CA 1
ATOM 959 C C . LEU A 1 117 ? 17.421 -4.406 24.018 1.00 68.31 117 LEU A C 1
ATOM 961 O O . LEU A 1 117 ? 17.931 -4.152 22.930 1.00 68.31 117 LEU A O 1
ATOM 965 N N . GLY A 1 118 ? 16.531 -5.392 24.180 1.00 67.44 118 GLY A N 1
ATOM 966 C CA . GLY A 1 118 ? 16.056 -6.224 23.070 1.00 67.44 118 GLY A CA 1
ATOM 967 C C . GLY A 1 118 ? 15.330 -5.424 21.982 1.00 67.44 118 GLY A C 1
ATOM 968 O O . GLY A 1 118 ? 15.602 -5.610 20.798 1.00 67.44 118 GLY A O 1
ATOM 969 N N . ASP A 1 119 ? 14.464 -4.487 22.373 1.00 61.09 119 ASP A N 1
ATOM 970 C CA . ASP A 1 119 ? 13.744 -3.601 21.445 1.00 61.09 119 ASP A CA 1
ATOM 971 C C . ASP A 1 119 ? 14.695 -2.677 20.660 1.00 61.09 119 ASP A C 1
ATOM 973 O O . ASP A 1 119 ? 14.513 -2.442 19.462 1.00 61.09 119 ASP A O 1
ATOM 977 N N . LEU A 1 120 ? 15.771 -2.212 21.306 1.00 67.50 120 LEU A N 1
ATOM 978 C CA . LEU A 1 120 ? 16.823 -1.426 20.663 1.00 67.50 120 LEU A CA 1
ATOM 979 C C . LEU A 1 120 ? 17.594 -2.255 19.627 1.00 67.50 120 LEU A C 1
ATOM 981 O O . LEU A 1 120 ? 17.781 -1.802 18.501 1.00 67.50 120 LEU A O 1
ATOM 985 N N . VAL A 1 121 ? 17.985 -3.487 19.968 1.00 73.06 121 VAL A N 1
ATOM 986 C CA . VAL A 1 121 ? 18.660 -4.402 19.030 1.00 73.06 121 VAL A CA 1
ATOM 987 C C . VAL A 1 121 ? 17.753 -4.746 17.843 1.00 73.06 121 VAL A C 1
ATOM 989 O O . VAL A 1 121 ? 18.220 -4.760 16.706 1.00 73.06 121 VAL A O 1
ATOM 992 N N . PHE A 1 122 ? 16.454 -4.956 18.070 1.00 64.19 122 PHE A N 1
ATOM 993 C CA . PHE A 1 122 ? 15.477 -5.180 17.000 1.00 64.19 122 PHE A CA 1
ATOM 994 C C . PHE A 1 122 ? 15.292 -3.943 16.107 1.00 64.19 122 PHE A C 1
ATOM 996 O O . PHE A 1 122 ? 15.285 -4.042 14.884 1.00 64.19 122 PHE A O 1
ATOM 1003 N N . SER A 1 123 ? 15.220 -2.752 16.696 1.00 62.19 123 SER A N 1
ATOM 1004 C CA . SER A 1 123 ? 15.134 -1.500 15.936 1.00 62.19 123 SER A CA 1
ATOM 1005 C C . SER A 1 123 ? 16.391 -1.254 15.092 1.00 62.19 123 SER A C 1
ATOM 1007 O O . SER A 1 123 ? 16.300 -0.813 13.946 1.00 62.19 123 SER A O 1
ATOM 1009 N N . VAL A 1 124 ? 17.570 -1.591 15.623 1.00 67.69 124 VAL A N 1
ATOM 1010 C CA . VAL A 1 124 ? 18.841 -1.534 14.888 1.00 67.69 124 VAL A CA 1
ATOM 1011 C C . VAL A 1 124 ? 18.895 -2.598 13.789 1.00 67.69 124 VAL A C 1
ATOM 1013 O O . VAL A 1 124 ? 19.341 -2.300 12.683 1.00 67.69 124 VAL A O 1
ATOM 1016 N N . SER A 1 125 ? 18.386 -3.810 14.022 1.00 63.72 125 SER A N 1
ATOM 1017 C CA . SER A 1 125 ? 18.336 -4.842 12.978 1.00 63.72 125 SER A CA 1
ATOM 1018 C C . SER A 1 125 ? 17.403 -4.455 11.822 1.00 63.72 125 SER A C 1
ATOM 1020 O O . SER A 1 125 ? 17.708 -4.744 10.663 1.00 63.72 125 SER A O 1
ATOM 1022 N N . LEU A 1 126 ? 16.330 -3.700 12.092 1.00 60.91 126 LEU A N 1
ATOM 1023 C CA . LEU A 1 126 ? 15.484 -3.099 11.055 1.00 60.91 126 LEU A CA 1
ATOM 1024 C C . LEU A 1 126 ? 16.216 -2.031 10.226 1.00 60.91 126 LEU A C 1
ATOM 1026 O O . LEU A 1 126 ? 15.939 -1.907 9.035 1.00 60.91 126 LEU A O 1
ATOM 1030 N N . LEU A 1 127 ? 17.172 -1.295 10.807 1.00 60.47 127 LEU A N 1
ATOM 1031 C CA . LEU A 1 127 ? 18.018 -0.361 10.048 1.00 60.47 127 LEU A CA 1
ATOM 1032 C C . LEU A 1 127 ? 18.955 -1.096 9.078 1.00 60.47 127 LEU A C 1
ATOM 1034 O O . LEU A 1 127 ? 19.229 -0.582 7.995 1.00 60.47 127 LEU A O 1
ATOM 1038 N N . VAL A 1 128 ? 19.401 -2.303 9.438 1.00 53.38 128 VAL A N 1
ATOM 1039 C CA . VAL A 1 128 ? 20.272 -3.148 8.601 1.00 53.38 128 VAL A CA 1
ATOM 1040 C C . VAL A 1 128 ? 19.496 -3.838 7.469 1.00 53.38 128 VAL A C 1
ATOM 1042 O O . VAL A 1 128 ? 20.060 -4.084 6.406 1.00 53.38 128 VAL A O 1
ATOM 1045 N N . ARG A 1 129 ? 18.188 -4.095 7.628 1.00 54.22 129 ARG A N 1
ATOM 1046 C CA . ARG A 1 129 ? 17.352 -4.851 6.666 1.00 54.22 129 ARG A CA 1
ATOM 1047 C C . ARG A 1 129 ? 17.008 -4.106 5.358 1.00 54.22 129 ARG A C 1
ATOM 1049 O O . ARG A 1 129 ? 16.208 -4.587 4.563 1.00 54.22 129 ARG A O 1
ATOM 1056 N N . GLY A 1 130 ? 17.642 -2.971 5.083 1.00 49.97 130 GLY A N 1
ATOM 1057 C CA . GLY A 1 130 ? 17.342 -2.151 3.913 1.00 49.97 130 GLY A CA 1
ATOM 1058 C C . GLY A 1 130 ? 16.146 -1.248 4.191 1.00 49.97 130 GLY A C 1
ATOM 1059 O O . GLY A 1 130 ? 15.007 -1.684 4.345 1.00 49.97 130 GLY A O 1
ATOM 1060 N N . ARG A 1 131 ? 16.414 0.053 4.282 1.00 55.16 131 ARG A N 1
ATOM 1061 C CA . ARG A 1 131 ? 15.381 1.068 4.464 1.00 55.16 131 ARG A CA 1
ATOM 1062 C C . ARG A 1 131 ? 14.668 1.256 3.126 1.00 55.16 131 ARG A C 1
ATOM 1064 O O . ARG A 1 131 ? 15.333 1.510 2.122 1.00 55.16 131 ARG A O 1
ATOM 1071 N N . VAL A 1 132 ? 13.335 1.181 3.104 1.00 56.66 132 VAL A N 1
ATOM 1072 C CA . VAL A 1 132 ? 12.569 1.702 1.960 1.00 56.66 132 VAL A CA 1
ATOM 1073 C C . VAL A 1 132 ? 13.040 3.146 1.750 1.00 56.66 132 VAL A C 1
ATOM 1075 O O . VAL A 1 132 ? 13.068 3.901 2.730 1.00 56.66 132 VAL A O 1
ATOM 1078 N N . PRO A 1 133 ? 13.471 3.538 0.537 1.00 64.50 133 PRO A N 1
ATOM 1079 C CA . PRO A 1 133 ? 13.955 4.888 0.297 1.00 64.50 133 PRO A CA 1
ATOM 1080 C C . PRO A 1 133 ? 12.920 5.889 0.810 1.00 64.50 133 PRO A C 1
ATOM 1082 O O . PRO A 1 133 ? 11.757 5.824 0.411 1.00 64.50 133 PRO A O 1
ATOM 1085 N N . GLY A 1 134 ? 13.315 6.803 1.703 1.00 64.38 134 GLY A N 1
ATOM 1086 C CA . GLY A 1 134 ? 12.380 7.754 2.324 1.00 64.38 134 GLY A CA 1
ATOM 1087 C C . GLY A 1 134 ? 11.580 8.567 1.297 1.00 64.38 134 GLY A C 1
ATOM 1088 O O . GLY A 1 134 ? 10.441 8.943 1.559 1.00 64.38 134 GLY A O 1
ATOM 1089 N N . GLY A 1 135 ? 12.135 8.743 0.092 1.00 76.00 135 GLY A N 1
ATOM 1090 C CA . GLY A 1 135 ? 11.462 9.364 -1.046 1.00 76.00 135 GLY A CA 1
ATOM 1091 C C . GLY A 1 135 ? 10.248 8.602 -1.559 1.00 76.00 135 GLY A C 1
ATOM 1092 O O . GLY A 1 135 ? 9.270 9.237 -1.931 1.00 76.00 135 GLY A O 1
ATOM 1093 N N . ALA A 1 136 ? 10.264 7.268 -1.538 1.00 79.94 136 ALA A N 1
ATOM 1094 C CA . ALA A 1 136 ? 9.112 6.464 -1.941 1.00 79.94 136 ALA A CA 1
ATOM 1095 C C . ALA A 1 136 ? 7.980 6.554 -0.908 1.00 79.94 136 ALA A C 1
ATOM 1097 O O . ALA A 1 136 ? 6.818 6.685 -1.278 1.00 79.94 136 ALA A O 1
ATOM 1098 N N . ALA A 1 137 ? 8.317 6.550 0.387 1.00 81.50 137 ALA A N 1
ATOM 1099 C CA . ALA A 1 137 ? 7.330 6.702 1.457 1.00 81.50 137 ALA A CA 1
ATOM 1100 C C . ALA A 1 137 ? 6.670 8.093 1.437 1.00 81.50 137 ALA A C 1
ATOM 1102 O O . ALA A 1 137 ? 5.451 8.197 1.545 1.00 81.50 137 ALA A O 1
ATOM 1103 N N . ALA A 1 138 ? 7.462 9.154 1.245 1.00 85.94 138 ALA A N 1
ATOM 1104 C CA . ALA A 1 138 ? 6.954 10.518 1.121 1.00 85.94 138 ALA A CA 1
ATOM 1105 C C . ALA A 1 138 ? 6.086 10.703 -0.137 1.00 85.94 138 ALA A C 1
ATOM 1107 O O . ALA A 1 138 ? 4.996 11.263 -0.041 1.00 85.94 138 ALA A O 1
ATOM 1108 N N . ALA A 1 139 ? 6.518 10.176 -1.292 1.00 88.62 139 ALA A N 1
ATOM 1109 C CA . ALA A 1 139 ? 5.713 10.187 -2.517 1.00 88.62 139 ALA A CA 1
ATOM 1110 C C . ALA A 1 139 ? 4.370 9.474 -2.309 1.00 88.62 139 ALA A C 1
ATOM 1112 O O . ALA A 1 139 ? 3.320 10.000 -2.669 1.00 88.62 139 ALA A O 1
ATOM 1113 N N . ALA A 1 140 ? 4.399 8.294 -1.680 1.00 89.56 140 ALA A N 1
ATOM 1114 C CA . ALA A 1 140 ? 3.203 7.500 -1.431 1.00 89.56 140 ALA A CA 1
ATOM 1115 C C . ALA A 1 140 ? 2.230 8.224 -0.497 1.00 89.56 140 ALA A C 1
ATOM 1117 O O . ALA A 1 140 ? 1.028 8.192 -0.738 1.00 89.56 140 ALA A O 1
ATOM 1118 N N . ALA A 1 141 ? 2.734 8.895 0.542 1.00 89.94 141 ALA A N 1
ATOM 1119 C CA . ALA A 1 141 ? 1.906 9.672 1.456 1.00 89.94 141 ALA A CA 1
ATOM 1120 C C . ALA A 1 141 ? 1.266 10.885 0.762 1.00 89.94 141 ALA A C 1
ATOM 1122 O O . ALA A 1 141 ? 0.093 11.166 0.994 1.00 89.94 141 ALA A O 1
ATOM 1123 N N . LEU A 1 142 ? 1.998 11.583 -0.114 1.00 91.12 142 LEU A N 1
ATOM 1124 C CA . LEU A 1 142 ? 1.441 12.691 -0.897 1.00 91.12 142 LEU A CA 1
ATOM 1125 C C . LEU A 1 142 ? 0.325 12.223 -1.837 1.00 91.12 142 LEU A C 1
ATOM 1127 O O . LEU A 1 142 ? -0.756 12.811 -1.826 1.00 91.12 142 LEU A O 1
ATOM 1131 N N . GLU A 1 143 ? 0.557 11.149 -2.594 1.00 91.44 143 GLU A N 1
ATOM 1132 C CA . GLU A 1 143 ? -0.460 10.563 -3.478 1.00 91.44 143 GLU A CA 1
ATOM 1133 C C . GLU A 1 143 ? -1.661 10.036 -2.688 1.00 91.44 143 GLU A C 1
ATOM 1135 O O . GLU A 1 143 ? -2.807 10.283 -3.057 1.00 91.44 143 GLU A O 1
A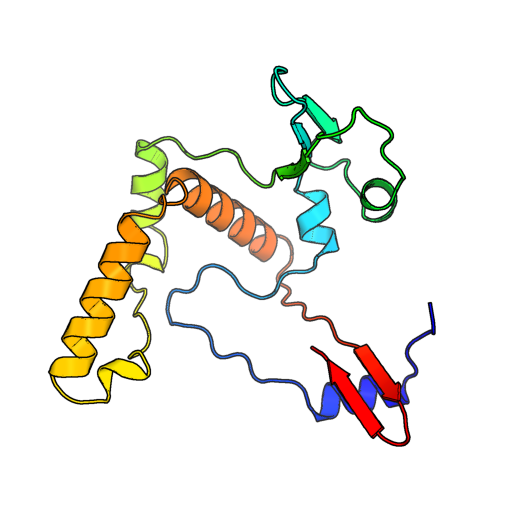TOM 1140 N N . TYR A 1 144 ? -1.428 9.375 -1.551 1.00 92.38 144 TYR A N 1
ATOM 1141 C CA . TYR A 1 144 ? -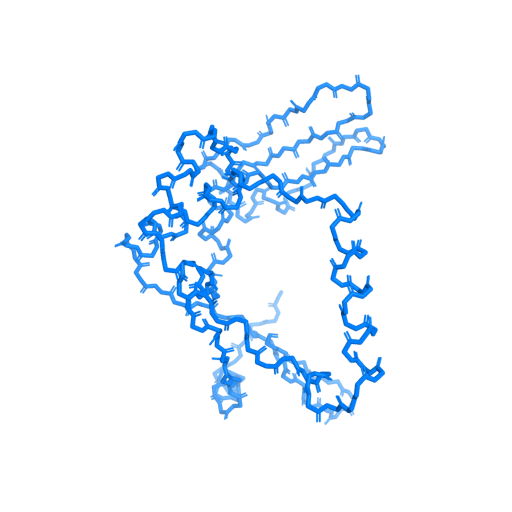2.494 8.937 -0.650 1.00 92.38 144 TYR A CA 1
ATOM 1142 C C . TYR A 1 144 ? -3.347 10.119 -0.167 1.00 92.38 144 TYR A C 1
ATOM 1144 O O . TYR A 1 144 ? -4.574 10.072 -0.242 1.00 92.38 144 TYR A O 1
ATOM 1152 N N . GLN A 1 145 ? -2.719 11.200 0.300 1.00 90.94 145 GLN A N 1
ATOM 1153 C CA . GLN A 1 145 ? -3.437 12.395 0.744 1.00 90.94 145 GLN A CA 1
ATOM 1154 C C . GLN A 1 145 ? -4.199 13.058 -0.403 1.00 90.94 145 GLN A C 1
ATOM 1156 O O . GLN A 1 145 ? -5.292 13.569 -0.184 1.00 90.94 145 GLN A O 1
ATOM 1161 N N . GLN A 1 146 ? -3.642 13.070 -1.615 1.00 91.19 146 GLN A N 1
ATOM 1162 C CA . GLN A 1 146 ? -4.343 13.584 -2.787 1.00 91.19 146 GLN A CA 1
ATOM 1163 C C . GLN A 1 146 ? -5.594 12.756 -3.083 1.00 91.19 146 GLN A C 1
ATOM 1165 O O . GLN A 1 146 ? -6.664 13.326 -3.267 1.00 91.19 146 GLN A O 1
ATOM 1170 N N . LEU A 1 147 ? -5.491 11.426 -3.029 1.00 91.56 147 LEU A N 1
ATOM 1171 C CA . LEU A 1 147 ? -6.652 10.549 -3.132 1.00 91.56 147 LEU A CA 1
ATOM 1172 C C . LEU A 1 147 ? -7.687 10.899 -2.053 1.00 91.56 147 LEU A C 1
ATOM 1174 O O . LEU A 1 147 ? -8.824 11.222 -2.379 1.00 91.56 147 LEU A O 1
ATOM 1178 N N . GLN A 1 148 ? -7.317 10.938 -0.778 1.00 92.00 148 GLN A N 1
ATOM 1179 C CA . GLN A 1 148 ? -8.308 11.242 0.260 1.00 92.00 148 GLN A CA 1
ATOM 1180 C C . GLN A 1 148 ? -8.918 12.646 0.139 1.00 92.00 148 GLN A C 1
ATOM 1182 O O . GLN A 1 148 ? -10.075 12.816 0.499 1.00 92.00 148 GLN A O 1
ATOM 1187 N N . ARG A 1 149 ? -8.203 13.632 -0.424 1.00 91.00 149 ARG A N 1
ATOM 1188 C CA . ARG A 1 149 ? -8.775 14.955 -0.738 1.00 91.00 149 ARG A CA 1
ATOM 1189 C C . ARG A 1 149 ? -9.787 14.916 -1.885 1.00 91.00 149 ARG A C 1
ATOM 1191 O O . ARG A 1 149 ? -10.759 15.659 -1.832 1.00 91.00 149 ARG A O 1
ATOM 1198 N N . ASP A 1 150 ? -9.550 14.094 -2.908 1.00 90.56 150 ASP A N 1
ATOM 1199 C CA . ASP A 1 150 ? -10.443 13.979 -4.071 1.00 90.56 150 ASP A CA 1
ATOM 1200 C C . ASP A 1 150 ? -11.779 13.295 -3.711 1.00 90.56 150 ASP A C 1
ATOM 1202 O O . ASP A 1 150 ? -12.821 13.640 -4.259 1.00 90.56 150 ASP A O 1
ATOM 1206 N N . ASP A 1 151 ? -11.735 12.288 -2.835 1.00 90.94 151 ASP A N 1
ATOM 1207 C CA . ASP A 1 151 ? -12.894 11.514 -2.362 1.00 90.94 151 ASP A CA 1
ATOM 1208 C C . ASP A 1 151 ? -12.513 10.867 -1.026 1.00 90.94 151 ASP A C 1
ATOM 1210 O O . ASP A 1 151 ? -11.727 9.912 -1.002 1.00 90.94 151 ASP A O 1
ATOM 1214 N N . GLU A 1 152 ? -12.990 11.423 0.087 1.00 92.50 152 GLU A N 1
ATOM 1215 C CA . GLU A 1 152 ? -12.634 10.931 1.416 1.00 92.50 152 GLU A CA 1
ATOM 1216 C C . GLU A 1 152 ? -13.440 9.673 1.741 1.00 92.50 152 GLU A C 1
ATOM 1218 O O . GLU A 1 152 ? -14.639 9.722 2.011 1.00 92.50 152 GLU A O 1
ATOM 1223 N N . ARG A 1 153 ? -12.760 8.524 1.741 1.00 92.56 153 ARG A N 1
ATOM 1224 C CA . ARG A 1 153 ? -13.359 7.250 2.142 1.00 92.56 153 ARG A CA 1
ATOM 1225 C C . ARG A 1 153 ? -12.344 6.320 2.779 1.00 92.56 153 ARG A C 1
ATOM 1227 O O . ARG A 1 153 ? -11.199 6.239 2.336 1.00 92.56 153 ARG A O 1
ATOM 1234 N N . PHE A 1 154 ? -12.789 5.574 3.781 1.00 91.06 154 PHE A N 1
ATOM 1235 C CA . PHE A 1 154 ? -11.998 4.548 4.450 1.00 91.06 154 PHE A CA 1
ATOM 1236 C C . PHE A 1 154 ? -12.691 3.211 4.245 1.00 91.06 154 PHE A C 1
ATOM 1238 O O . PHE A 1 154 ? -13.821 3.015 4.689 1.00 91.06 154 PHE A O 1
ATOM 1245 N N . CYS A 1 155 ? -12.034 2.316 3.514 1.00 90.50 155 CYS A N 1
ATOM 1246 C CA . CYS A 1 155 ? -12.629 1.053 3.099 1.00 90.50 155 CYS A CA 1
ATOM 1247 C C . CYS A 1 155 ? -11.883 -0.100 3.753 1.00 90.50 155 CYS A C 1
ATOM 1249 O O . CYS A 1 155 ? -10.655 -0.157 3.711 1.00 90.50 155 CYS A O 1
ATOM 1251 N N . TYR A 1 156 ? -12.641 -1.025 4.323 1.00 89.62 156 TYR A N 1
ATOM 1252 C CA . TYR A 1 156 ? -12.145 -2.314 4.771 1.00 89.62 156 TYR A CA 1
ATOM 1253 C C . TYR A 1 156 ? -12.892 -3.408 4.003 1.00 89.62 156 TYR A C 1
ATOM 1255 O O . TYR A 1 156 ? -13.984 -3.180 3.475 1.00 89.62 156 TYR A O 1
ATOM 1263 N N . TYR A 1 157 ? -12.285 -4.584 3.911 1.00 90.44 157 TYR A N 1
ATOM 1264 C CA . TYR A 1 157 ? -12.877 -5.734 3.242 1.00 90.44 157 TYR A CA 1
ATOM 1265 C C . TYR A 1 157 ? -13.245 -6.774 4.288 1.00 90.44 157 TYR A C 1
ATOM 1267 O O . TYR A 1 157 ? -12.681 -6.793 5.373 1.00 90.44 157 TYR A O 1
ATOM 1275 N N . GLY A 1 158 ? -14.224 -7.614 3.982 1.00 91.75 158 GLY A N 1
ATOM 1276 C CA . GLY A 1 158 ? -14.609 -8.688 4.877 1.00 91.75 158 GLY A CA 1
ATOM 1277 C C . GLY A 1 158 ? -15.192 -9.858 4.109 1.00 91.75 158 GLY A C 1
ATOM 1278 O O . GLY A 1 158 ? -15.771 -9.684 3.036 1.00 91.75 158 GLY A O 1
ATOM 1279 N N . ARG A 1 159 ? -15.040 -11.061 4.655 1.00 93.69 159 ARG A N 1
ATOM 1280 C CA . ARG A 1 159 ? -15.709 -12.264 4.158 1.00 93.69 159 ARG A CA 1
ATOM 1281 C C . ARG A 1 159 ? -16.181 -13.148 5.302 1.00 93.69 159 ARG A C 1
ATOM 1283 O O . ARG A 1 159 ? -15.544 -13.222 6.353 1.00 93.69 159 ARG A O 1
ATOM 1290 N N . VAL A 1 160 ? -17.281 -13.848 5.054 1.00 95.06 160 VAL A N 1
ATOM 1291 C CA . VAL A 1 160 ? -17.841 -14.854 5.958 1.00 95.06 160 VAL A CA 1
ATOM 1292 C C . VAL A 1 160 ? -17.501 -16.230 5.406 1.00 95.06 160 VAL A C 1
ATOM 1294 O O . VAL A 1 160 ? -17.801 -16.525 4.252 1.00 95.06 160 VAL A O 1
ATOM 1297 N N . VAL A 1 161 ? -16.867 -17.066 6.222 1.00 93.81 161 VAL A N 1
ATOM 1298 C CA . VAL A 1 161 ? -16.540 -18.453 5.879 1.00 93.81 161 VAL A CA 1
ATOM 1299 C C . VAL A 1 161 ? -17.324 -19.368 6.804 1.00 93.81 161 VAL A C 1
ATOM 1301 O O . VAL A 1 161 ? -17.291 -19.199 8.021 1.00 93.81 161 VAL A O 1
ATOM 1304 N N . ARG A 1 162 ? -18.048 -20.328 6.229 1.00 93.62 162 ARG A N 1
ATOM 1305 C CA . ARG A 1 162 ? -18.792 -21.343 6.977 1.00 93.62 162 ARG A CA 1
ATOM 1306 C C . ARG A 1 162 ? -18.151 -22.694 6.734 1.00 93.62 162 ARG A C 1
ATOM 1308 O O . ARG A 1 162 ? -18.140 -23.165 5.604 1.00 93.62 162 ARG A O 1
ATOM 1315 N N . GLU A 1 163 ? -17.614 -23.303 7.781 1.00 93.50 163 GLU A N 1
ATOM 1316 C CA . GLU A 1 163 ? -16.880 -24.561 7.658 1.00 93.50 163 GLU A CA 1
ATOM 1317 C C . GLU A 1 163 ? -17.068 -25.417 8.910 1.00 93.50 163 GLU A C 1
ATOM 1319 O O . GLU A 1 163 ? -16.934 -24.918 10.024 1.00 93.50 163 GLU A O 1
ATOM 1324 N N . HIS A 1 164 ? -17.394 -26.703 8.743 1.00 94.56 164 HIS A N 1
ATOM 1325 C CA . HIS A 1 164 ? -17.549 -27.669 9.845 1.00 94.56 164 HIS A CA 1
ATOM 1326 C C . HIS A 1 164 ? -18.459 -27.193 11.001 1.00 94.56 164 HIS A C 1
ATOM 1328 O O . HIS A 1 164 ? -18.197 -27.471 12.167 1.00 94.56 164 HIS A O 1
ATOM 1334 N N . GLY A 1 165 ? -19.528 -26.452 10.684 1.00 94.69 165 GLY A N 1
ATOM 1335 C CA . GLY A 1 165 ? -20.456 -25.892 11.677 1.00 94.69 165 GLY A CA 1
ATOM 1336 C C . GLY A 1 165 ? -19.993 -24.585 12.335 1.00 94.69 165 GLY A C 1
ATOM 1337 O O . GLY A 1 165 ? -20.751 -23.994 13.101 1.00 94.69 165 GLY A O 1
ATOM 1338 N N . TYR A 1 166 ? -18.795 -24.094 12.014 1.00 95.25 166 TYR A N 1
ATOM 1339 C CA . TYR A 1 166 ? -18.295 -22.797 12.459 1.00 95.25 166 TYR A CA 1
ATOM 1340 C C . TYR A 1 166 ? -18.629 -21.694 11.456 1.00 95.25 166 TYR A C 1
ATOM 1342 O O . TYR A 1 166 ? -18.635 -21.911 10.244 1.00 95.25 166 TYR A O 1
ATOM 1350 N N . VAL A 1 167 ? -18.851 -20.486 11.978 1.00 94.69 167 VAL A N 1
ATOM 1351 C CA . VAL A 1 167 ? -18.941 -19.252 11.192 1.00 94.69 167 VAL A CA 1
ATOM 1352 C C . VAL A 1 167 ? -17.746 -18.378 11.552 1.00 94.69 167 VAL A C 1
ATOM 1354 O O . VAL A 1 167 ? -17.603 -17.957 12.698 1.00 94.69 167 VAL A O 1
ATOM 1357 N N . VAL A 1 168 ? -16.881 -18.122 10.576 1.00 94.12 168 VAL A N 1
ATOM 1358 C CA . VAL A 1 168 ? -15.654 -17.336 10.730 1.00 94.12 168 VAL A CA 1
ATOM 1359 C C . VAL A 1 168 ? -15.801 -16.025 9.969 1.00 94.12 168 VAL A C 1
ATOM 1361 O O . VAL A 1 168 ? -16.085 -16.019 8.771 1.00 94.12 168 VAL A O 1
ATOM 1364 N N . LEU A 1 169 ? -15.575 -14.913 10.665 1.00 94.31 169 LEU A N 1
ATOM 1365 C CA . LEU A 1 169 ? -15.521 -13.575 10.081 1.00 94.31 169 LEU A CA 1
ATOM 1366 C C . LEU A 1 169 ? -14.060 -13.196 9.864 1.00 94.31 169 LEU A C 1
ATOM 1368 O O . LEU A 1 169 ? -13.264 -13.237 10.801 1.00 94.31 169 LEU A O 1
ATOM 1372 N N . GLN A 1 170 ? -13.705 -12.860 8.629 1.00 92.12 170 GLN A N 1
ATOM 1373 C CA . GLN A 1 170 ? -12.365 -12.406 8.267 1.00 92.12 170 GLN A CA 1
ATOM 1374 C C . GLN A 1 170 ? -12.469 -10.983 7.734 1.00 92.12 170 GLN A C 1
ATOM 1376 O O . GLN A 1 170 ? -13.255 -10.756 6.817 1.00 92.12 170 GLN A O 1
ATOM 1381 N N . TYR A 1 171 ? -11.691 -10.072 8.315 1.00 89.38 171 TYR A N 1
ATOM 1382 C CA . TYR A 1 171 ? -11.574 -8.662 7.937 1.00 89.38 171 TYR A CA 1
ATOM 1383 C C . TYR A 1 171 ? -10.157 -8.383 7.427 1.00 89.38 171 TYR A C 1
ATOM 1385 O O . TYR A 1 171 ? -9.225 -9.031 7.961 1.00 89.38 171 TYR A O 1
#

Foldseek 3Di:
DPDQDPVNVVVCVVPPDDDDDFFQDLDFADDPQVQQLQWFKWKDDPPDDIDTPGDHNRGGPVNVPDDDDDDPPIDIDTHRFDFDDPVVLVVLVVPGSVVVGDPPCPPQNVDDDVSVVVVVVVVVVVVVVDDDRSRSVSRNSVVSVVVCVVPNDHDDDWDWDADPNDIDIDD

pLDDT: mean 83.38, std 13.51, range [45.69, 95.69]